Protein AF-A0A368G5V8-F1 (afdb_monomer_lite)

Secondary structure (DSSP, 8-state):
-------S--SSHHHHHHHHHHHHHHHHHHHHHHHHHHHHHS--HHHHHHHHHHHHHHHHHHHHHHHHHHHTHHHHHHHHHHHHHHHHHT----TT-SS--HHHHHHHHHHHHHHHHHT--SSS--TTTTTTSHHHHHHTTS-SS-GGGSPBPTTS-B--------

Radius of gyration: 22.5 Å; chains: 1; bounding box: 62×44×64 Å

Structure (mmCIF, N/CA/C/O backbone):
data_AF-A0A368G5V8-F1
#
_entry.id   AF-A0A368G5V8-F1
#
loop_
_atom_site.group_PDB
_atom_site.id
_atom_site.type_symbol
_atom_site.label_atom_id
_atom_site.label_alt_id
_atom_site.label_comp_id
_atom_site.label_asym_id
_atom_site.label_entity_id
_atom_site.label_seq_id
_atom_site.pdbx_PDB_ins_code
_atom_site.Cartn_x
_atom_site.Cartn_y
_atom_site.Cartn_z
_atom_site.occupancy
_atom_site.B_iso_or_equiv
_atom_site.auth_seq_id
_atom_site.auth_comp_id
_atom_site.auth_asym_id
_atom_site.auth_atom_id
_atom_site.pdbx_PDB_model_num
ATOM 1 N N . MET A 1 1 ? 36.841 -0.185 12.786 1.00 38.50 1 MET A N 1
ATOM 2 C CA . MET A 1 1 ? 36.981 -0.556 11.362 1.00 38.50 1 MET A CA 1
ATOM 3 C C . MET A 1 1 ? 36.274 -1.894 11.158 1.00 38.50 1 MET A C 1
ATOM 5 O O . MET A 1 1 ? 36.893 -2.941 11.254 1.00 38.50 1 MET A O 1
ATOM 9 N N . MET A 1 2 ? 34.944 -1.862 11.030 1.00 40.03 2 MET A N 1
ATOM 10 C CA . MET A 1 2 ? 34.111 -3.052 10.829 1.00 40.03 2 MET A CA 1
ATOM 11 C C . MET A 1 2 ? 33.872 -3.211 9.331 1.00 40.03 2 MET A C 1
ATOM 13 O O . MET A 1 2 ? 33.118 -2.449 8.737 1.00 40.03 2 MET A O 1
ATOM 17 N N . HIS A 1 3 ? 34.535 -4.194 8.735 1.00 48.25 3 HIS A N 1
ATOM 18 C CA . HIS A 1 3 ? 34.217 -4.704 7.410 1.00 48.25 3 HIS A CA 1
ATOM 19 C C . HIS A 1 3 ? 33.786 -6.164 7.601 1.00 48.25 3 HIS A C 1
ATOM 21 O O . HIS A 1 3 ? 34.618 -7.063 7.650 1.00 48.25 3 HIS A O 1
ATOM 27 N N . ILE A 1 4 ? 32.479 -6.391 7.764 1.00 56.50 4 ILE A N 1
ATOM 28 C CA . ILE A 1 4 ? 31.858 -7.685 7.468 1.00 56.50 4 ILE A CA 1
ATOM 29 C C . ILE A 1 4 ? 31.016 -7.449 6.222 1.00 56.50 4 ILE A C 1
ATOM 31 O O . ILE A 1 4 ? 29.994 -6.765 6.227 1.00 56.50 4 ILE A O 1
ATOM 35 N N . THR A 1 5 ? 31.529 -8.001 5.139 1.00 57.81 5 THR A N 1
ATOM 36 C CA . THR A 1 5 ? 30.902 -8.182 3.841 1.00 57.81 5 THR A CA 1
ATOM 37 C C . THR A 1 5 ? 29.516 -8.816 3.983 1.00 57.81 5 THR A C 1
ATOM 39 O O . THR A 1 5 ? 29.385 -10.027 4.139 1.00 57.81 5 THR A O 1
ATOM 42 N N . THR A 1 6 ? 28.453 -8.016 3.867 1.00 52.47 6 THR A N 1
ATOM 43 C CA . THR A 1 6 ? 27.120 -8.542 3.547 1.00 52.47 6 THR A CA 1
ATOM 44 C C . THR A 1 6 ? 26.890 -8.424 2.047 1.00 52.47 6 THR A C 1
ATOM 46 O O . THR A 1 6 ? 26.601 -7.373 1.481 1.00 52.47 6 THR A O 1
ATOM 49 N N . SER A 1 7 ? 27.101 -9.565 1.400 1.00 49.84 7 SER A N 1
ATOM 50 C CA . SER A 1 7 ? 26.680 -9.875 0.042 1.00 49.84 7 SER A CA 1
ATOM 51 C C . SER A 1 7 ? 25.207 -9.506 -0.189 1.00 49.84 7 SER A C 1
ATOM 53 O O . SER A 1 7 ? 24.349 -9.729 0.667 1.00 49.84 7 SER A O 1
ATOM 55 N N . LYS A 1 8 ? 24.911 -8.959 -1.372 1.00 44.25 8 LYS A N 1
ATOM 56 C CA . LYS A 1 8 ? 23.566 -8.647 -1.867 1.00 44.25 8 LYS A CA 1
ATOM 57 C C . LYS A 1 8 ? 22.627 -9.861 -1.790 1.00 44.25 8 LYS A C 1
ATOM 59 O O . LYS A 1 8 ? 22.746 -10.763 -2.612 1.00 44.25 8 LYS A O 1
ATOM 64 N N . ALA A 1 9 ? 21.624 -9.819 -0.907 1.00 45.47 9 ALA A N 1
ATOM 65 C CA . ALA A 1 9 ? 20.362 -10.566 -1.041 1.00 45.47 9 ALA A CA 1
ATOM 66 C C . ALA A 1 9 ? 19.255 -10.057 -0.085 1.00 45.47 9 ALA A C 1
ATOM 68 O O . ALA A 1 9 ? 18.588 -10.845 0.584 1.00 45.47 9 ALA A O 1
ATOM 69 N N . THR A 1 10 ? 18.994 -8.746 -0.021 1.00 45.28 10 THR A N 1
ATOM 70 C CA . THR A 1 10 ? 17.774 -8.224 0.630 1.00 45.28 10 THR A CA 1
ATOM 71 C C . THR A 1 10 ? 16.571 -8.477 -0.284 1.00 45.28 10 THR A C 1
ATOM 73 O O . THR A 1 10 ? 16.136 -7.601 -1.021 1.00 45.28 10 THR A O 1
ATOM 76 N N . LYS A 1 11 ? 16.063 -9.712 -0.304 1.00 56.41 11 LYS A N 1
ATOM 77 C CA . LYS A 1 11 ? 14.769 -10.062 -0.920 1.00 56.41 11 LYS A CA 1
ATOM 78 C C . LYS A 1 11 ? 13.740 -10.676 0.057 1.00 56.41 11 LYS A C 1
ATOM 80 O O . LYS A 1 11 ? 12.560 -10.489 -0.216 1.00 56.41 11 LYS A O 1
ATOM 85 N N . PRO A 1 12 ? 14.085 -11.295 1.217 1.00 56.88 12 PRO A N 1
ATOM 86 C CA . PRO A 1 12 ? 13.058 -11.797 2.146 1.00 56.88 12 PRO A CA 1
ATOM 87 C C . PRO A 1 12 ? 12.720 -10.869 3.334 1.00 56.88 12 PRO A C 1
ATOM 89 O O . PRO A 1 12 ? 11.688 -11.061 3.974 1.00 56.88 12 PRO A O 1
ATOM 92 N N . THR A 1 13 ? 13.544 -9.870 3.672 1.00 60.16 13 THR A N 1
ATOM 93 C CA . THR A 1 13 ? 13.332 -9.032 4.873 1.00 60.16 13 THR A CA 1
ATOM 94 C C . THR A 1 13 ? 12.238 -7.983 4.686 1.00 60.16 13 THR A C 1
ATOM 96 O O . THR A 1 13 ? 11.357 -7.899 5.535 1.00 60.16 13 THR A O 1
ATOM 99 N N . ALA A 1 14 ? 12.223 -7.249 3.569 1.00 60.19 14 ALA A N 1
ATOM 100 C CA . ALA A 1 14 ? 11.206 -6.222 3.302 1.00 60.19 14 ALA A CA 1
ATOM 101 C C . ALA A 1 14 ? 9.784 -6.809 3.230 1.00 60.19 14 ALA A C 1
ATOM 103 O O . ALA A 1 14 ? 8.861 -6.287 3.848 1.00 60.19 14 ALA A O 1
ATOM 104 N N . VAL A 1 15 ? 9.623 -7.960 2.567 1.00 65.44 15 VAL A N 1
ATOM 105 C CA . VAL A 1 15 ? 8.332 -8.664 2.474 1.00 65.44 15 VAL A CA 1
ATOM 106 C C . VAL A 1 15 ? 7.856 -9.141 3.852 1.00 65.44 15 VAL A C 1
ATOM 108 O O . VAL A 1 15 ? 6.680 -9.001 4.177 1.00 65.44 15 VAL A O 1
ATOM 111 N N . ARG A 1 16 ? 8.767 -9.631 4.710 1.00 74.38 16 ARG A N 1
ATOM 112 C CA . ARG A 1 16 ? 8.440 -9.978 6.106 1.00 74.38 16 ARG A CA 1
ATOM 113 C C . ARG A 1 16 ? 8.012 -8.766 6.931 1.00 74.38 16 ARG A C 1
ATOM 115 O O . ARG A 1 16 ? 7.097 -8.897 7.735 1.00 74.38 16 ARG A O 1
ATOM 122 N N . GLN A 1 17 ? 8.672 -7.619 6.762 1.00 78.19 17 GLN A N 1
ATOM 123 C CA . GLN A 1 17 ? 8.314 -6.403 7.500 1.00 78.19 17 GLN A CA 1
ATOM 124 C C . GLN A 1 17 ? 6.928 -5.894 7.095 1.00 78.19 17 GLN A C 1
ATOM 126 O O . GLN A 1 17 ? 6.091 -5.671 7.965 1.00 78.19 17 GLN A O 1
ATOM 131 N N . ILE A 1 18 ? 6.647 -5.807 5.791 1.00 82.19 18 ILE A N 1
ATOM 132 C CA . ILE A 1 18 ? 5.323 -5.413 5.284 1.00 82.19 18 ILE A CA 1
ATOM 133 C C . ILE A 1 18 ? 4.251 -6.391 5.780 1.00 82.19 18 ILE A C 1
ATOM 135 O O . ILE A 1 18 ? 3.203 -5.965 6.256 1.00 82.19 18 ILE A O 1
ATOM 139 N N . GLY A 1 19 ? 4.531 -7.698 5.746 1.00 85.06 19 GLY A N 1
ATOM 140 C CA . GLY A 1 19 ? 3.615 -8.715 6.264 1.00 85.06 19 GLY A CA 1
ATOM 141 C C . GLY A 1 19 ? 3.285 -8.539 7.751 1.00 85.06 19 GLY A C 1
ATOM 142 O O . GLY A 1 19 ? 2.125 -8.657 8.134 1.00 85.06 19 GLY A O 1
ATOM 143 N N . TYR A 1 20 ? 4.274 -8.203 8.586 1.00 88.31 20 TYR A N 1
ATOM 144 C CA . TYR A 1 20 ? 4.049 -7.931 10.008 1.00 88.31 20 TYR A CA 1
ATOM 145 C C . TYR A 1 20 ? 3.180 -6.686 10.225 1.00 88.31 20 TYR A C 1
ATOM 147 O O . TYR A 1 20 ? 2.239 -6.730 11.014 1.00 88.31 20 TYR A O 1
ATOM 155 N N . LEU A 1 21 ? 3.444 -5.602 9.487 1.00 89.50 21 LEU A N 1
ATOM 156 C CA . LEU A 1 21 ? 2.643 -4.376 9.559 1.00 89.50 21 LEU A CA 1
ATOM 157 C C . LEU A 1 21 ? 1.184 -4.624 9.158 1.00 89.50 21 LEU A C 1
ATOM 159 O O . LEU A 1 21 ? 0.278 -4.167 9.851 1.00 89.50 21 LEU A O 1
ATOM 163 N N . LEU A 1 22 ? 0.952 -5.392 8.088 1.00 89.75 22 LEU A N 1
ATOM 164 C CA . LEU A 1 22 ? -0.396 -5.762 7.647 1.00 89.75 22 LEU A CA 1
ATOM 165 C C . LEU A 1 22 ? -1.125 -6.634 8.675 1.00 89.75 22 LEU A C 1
ATOM 167 O O . LEU A 1 22 ? -2.312 -6.429 8.912 1.00 89.75 22 LEU A O 1
ATOM 171 N N . LEU A 1 23 ? -0.426 -7.580 9.309 1.00 94.00 23 LEU A N 1
ATOM 172 C CA . LEU A 1 23 ? -1.011 -8.444 10.336 1.00 94.00 23 LEU A CA 1
ATOM 173 C C . LEU A 1 23 ? -1.412 -7.632 11.571 1.00 94.00 23 LEU A C 1
ATOM 175 O O . LEU A 1 23 ? -2.553 -7.722 12.022 1.00 94.00 23 LEU A O 1
ATOM 179 N N . VAL A 1 24 ? -0.498 -6.813 12.096 1.00 93.56 24 VAL A N 1
ATOM 180 C CA . VAL A 1 24 ? -0.767 -5.968 13.268 1.00 93.56 24 VAL A CA 1
ATOM 181 C C . VAL A 1 24 ? -1.878 -4.962 12.967 1.00 93.56 24 VAL A C 1
ATOM 183 O O . VAL A 1 24 ? -2.818 -4.844 13.751 1.00 93.56 24 VAL A O 1
ATOM 186 N N . GLY A 1 25 ? -1.824 -4.293 11.812 1.00 93.12 25 GLY A N 1
ATOM 187 C CA . GLY A 1 25 ? -2.872 -3.372 11.373 1.00 93.12 25 GLY A CA 1
ATOM 188 C C . GLY A 1 25 ? -4.234 -4.057 11.240 1.00 93.12 25 GLY A C 1
ATOM 189 O O . GLY A 1 25 ? -5.229 -3.551 11.752 1.00 93.12 25 GLY A O 1
ATOM 190 N N . GLY A 1 26 ? -4.282 -5.247 10.634 1.00 94.50 26 GLY A N 1
ATOM 191 C CA . GLY A 1 26 ? -5.511 -6.031 10.499 1.00 94.50 26 GLY A CA 1
ATOM 192 C C . GLY A 1 26 ? -6.128 -6.416 11.845 1.00 94.50 26 GLY A C 1
ATOM 193 O O . GLY A 1 26 ? -7.335 -6.263 12.033 1.00 94.50 26 GLY A O 1
ATOM 194 N N . LEU A 1 27 ? -5.312 -6.850 12.813 1.00 95.50 27 LEU A N 1
ATOM 195 C CA . LEU A 1 27 ? -5.788 -7.154 14.167 1.00 95.50 27 LEU A CA 1
ATOM 196 C C . LEU A 1 27 ? -6.346 -5.917 14.879 1.00 95.50 27 LEU A C 1
ATOM 198 O O . LEU A 1 27 ? -7.389 -6.012 15.525 1.00 95.50 27 LEU A O 1
ATOM 202 N N . LEU A 1 28 ? -5.697 -4.757 14.734 1.00 92.81 28 LEU A N 1
ATOM 203 C CA . LEU A 1 28 ? -6.195 -3.499 15.296 1.00 92.81 28 LEU A CA 1
ATOM 204 C C . LEU A 1 28 ? -7.557 -3.116 14.708 1.00 92.81 28 LEU A C 1
ATOM 206 O O . LEU A 1 28 ? -8.459 -2.755 15.460 1.00 92.81 28 LEU A O 1
ATOM 210 N N . VAL A 1 29 ? -7.739 -3.252 13.392 1.00 93.75 29 VAL A N 1
ATOM 211 C CA . VAL A 1 29 ? -9.023 -2.967 12.731 1.00 93.75 29 VAL A CA 1
ATOM 212 C C . VAL A 1 29 ? -10.125 -3.898 13.240 1.00 93.75 29 VAL A C 1
ATOM 214 O O . VAL A 1 29 ? -11.209 -3.426 13.577 1.00 93.75 29 VAL A O 1
ATOM 217 N N . ILE A 1 30 ? -9.851 -5.202 13.360 1.00 94.50 30 ILE A N 1
ATOM 218 C CA . ILE A 1 30 ? -10.814 -6.177 13.900 1.00 94.50 30 ILE A CA 1
ATOM 219 C C . ILE A 1 30 ? -11.186 -5.827 15.345 1.00 94.50 30 ILE A C 1
ATOM 221 O O . ILE A 1 30 ? -12.361 -5.866 15.710 1.00 94.50 30 ILE A O 1
ATOM 225 N N . PHE A 1 31 ? -10.203 -5.450 16.162 1.00 91.50 31 PHE A N 1
ATOM 226 C CA . PHE A 1 31 ? -10.429 -5.070 17.551 1.00 91.50 31 PHE A CA 1
ATOM 227 C C . PHE A 1 31 ? -11.292 -3.808 17.667 1.00 91.50 31 PHE A C 1
ATOM 229 O O . PHE A 1 31 ? -12.290 -3.807 18.385 1.00 91.50 31 PHE A O 1
ATOM 236 N N . VAL A 1 32 ? -10.971 -2.754 16.911 1.00 91.25 32 VAL A N 1
ATOM 237 C CA . VAL A 1 32 ? -11.759 -1.511 16.879 1.00 91.25 32 VAL A CA 1
ATOM 238 C C . VAL A 1 32 ? -13.179 -1.771 16.366 1.00 91.25 32 VAL A C 1
ATOM 240 O O . VAL A 1 32 ? -14.137 -1.237 16.927 1.00 91.25 32 VAL A O 1
ATOM 243 N N . ALA A 1 33 ? -13.343 -2.632 15.358 1.00 91.56 33 ALA A N 1
ATOM 244 C CA . ALA A 1 33 ? -14.653 -3.023 14.842 1.00 91.56 33 ALA A CA 1
ATOM 245 C C . ALA A 1 33 ? -15.484 -3.788 15.885 1.00 91.56 33 ALA A C 1
ATOM 247 O O . ALA A 1 33 ? -16.674 -3.512 16.045 1.00 91.56 33 ALA A O 1
ATOM 248 N N . PHE A 1 34 ? -14.865 -4.703 16.638 1.00 89.31 34 PHE A N 1
ATOM 249 C CA . PHE A 1 34 ? -15.527 -5.409 17.734 1.00 89.31 34 PHE A CA 1
ATOM 250 C C . PHE A 1 34 ? -15.969 -4.445 18.839 1.00 89.31 34 PHE A C 1
ATOM 252 O O . PHE A 1 34 ? -17.113 -4.510 19.282 1.00 89.31 34 PHE A O 1
ATOM 259 N N . LEU A 1 35 ? -15.108 -3.501 19.238 1.00 87.12 35 LEU A N 1
ATOM 260 C CA . LEU A 1 35 ? -15.460 -2.469 20.217 1.00 87.12 35 LEU A CA 1
ATOM 261 C C . LEU A 1 35 ? -16.618 -1.587 19.739 1.00 87.12 35 LEU A C 1
ATOM 263 O O . LEU A 1 35 ? -17.503 -1.279 20.533 1.00 87.12 35 LEU A O 1
ATOM 267 N N . GLY A 1 36 ? -16.650 -1.226 18.454 1.00 88.56 36 GLY A N 1
ATOM 268 C CA . GLY A 1 36 ? -17.766 -0.488 17.860 1.00 88.56 36 GLY A CA 1
ATOM 269 C C . GLY A 1 36 ? -19.069 -1.294 17.870 1.00 88.56 36 GLY A C 1
ATOM 270 O O . GLY A 1 36 ? -20.102 -0.801 18.320 1.00 88.56 36 GLY A O 1
ATOM 271 N N . CYS A 1 37 ? -19.020 -2.563 17.451 1.00 86.69 37 CYS A N 1
ATOM 272 C CA . CYS A 1 37 ? -20.192 -3.439 17.429 1.00 86.69 37 CYS A CA 1
ATOM 273 C C . CYS A 1 37 ? -20.728 -3.718 18.844 1.00 86.69 37 CYS A C 1
ATOM 275 O O . CYS A 1 37 ? -21.932 -3.628 19.086 1.00 86.69 37 CYS A O 1
ATOM 277 N N . CYS A 1 38 ? -19.847 -4.017 19.802 1.00 84.25 38 CYS A N 1
ATOM 278 C CA . CYS A 1 38 ? -20.222 -4.231 21.197 1.00 84.25 38 CYS A CA 1
ATOM 279 C C . CYS A 1 38 ? -20.662 -2.939 21.890 1.00 84.25 38 CYS A C 1
ATOM 281 O O . CYS A 1 38 ? -21.572 -2.994 22.706 1.00 84.25 38 CYS A O 1
ATOM 283 N N . GLY A 1 39 ? -20.059 -1.792 21.569 1.00 83.44 39 GLY A N 1
ATOM 284 C CA . GLY A 1 39 ? -20.442 -0.482 22.104 1.00 83.44 39 GLY A CA 1
ATOM 285 C C . GLY A 1 39 ? -21.805 0.001 21.614 1.00 83.44 39 GLY A C 1
ATOM 286 O O . GLY A 1 39 ? -22.486 0.716 22.339 1.00 83.44 39 GLY A O 1
ATOM 287 N N . ALA A 1 40 ? -22.227 -0.420 20.419 1.00 83.19 40 ALA A N 1
ATOM 288 C CA . ALA A 1 40 ? -23.578 -0.174 19.923 1.00 83.19 40 ALA A CA 1
ATOM 289 C C . ALA A 1 40 ? -24.605 -1.147 20.528 1.00 83.19 40 ALA A C 1
ATOM 291 O O . ALA A 1 40 ? -25.709 -0.743 20.880 1.00 83.19 40 ALA A O 1
ATOM 292 N N . ALA A 1 41 ? -24.247 -2.430 20.667 1.00 82.75 41 ALA A N 1
ATOM 293 C CA . ALA A 1 41 ? -25.148 -3.459 21.195 1.00 82.75 41 ALA A CA 1
ATOM 294 C C . ALA A 1 41 ? -25.314 -3.405 22.724 1.00 82.75 41 ALA A C 1
ATOM 296 O O . ALA A 1 41 ? -26.338 -3.818 23.267 1.00 82.75 41 ALA A O 1
ATOM 297 N N . LYS A 1 42 ? -24.290 -2.933 23.436 1.00 71.31 42 LYS A N 1
ATOM 298 C CA . LYS A 1 42 ? -24.263 -2.800 24.888 1.00 71.31 42 LYS A CA 1
ATOM 299 C C . LYS A 1 42 ? -24.291 -1.306 25.194 1.00 71.31 42 LYS A C 1
ATOM 301 O O . LYS A 1 42 ? -23.347 -0.612 24.846 1.00 71.31 42 LYS A O 1
ATOM 306 N N . GLU A 1 43 ? -25.299 -0.816 25.915 1.00 79.88 43 GLU A N 1
ATOM 307 C CA . GLU A 1 43 ? -25.433 0.589 26.378 1.00 79.88 43 GLU A CA 1
ATOM 308 C C . GLU A 1 43 ? -24.329 1.046 27.370 1.00 79.88 43 GLU A C 1
ATOM 310 O O . GLU A 1 43 ? -24.482 1.965 28.179 1.00 79.88 43 GLU A O 1
ATOM 315 N N . TRP A 1 44 ? -23.177 0.382 27.347 1.00 78.38 44 TRP A N 1
ATOM 316 C CA . TRP A 1 44 ? -22.035 0.634 28.200 1.00 78.38 44 TRP A CA 1
ATOM 317 C C . TRP A 1 44 ? -21.273 1.854 27.690 1.00 78.38 44 TRP A C 1
ATOM 319 O O . TRP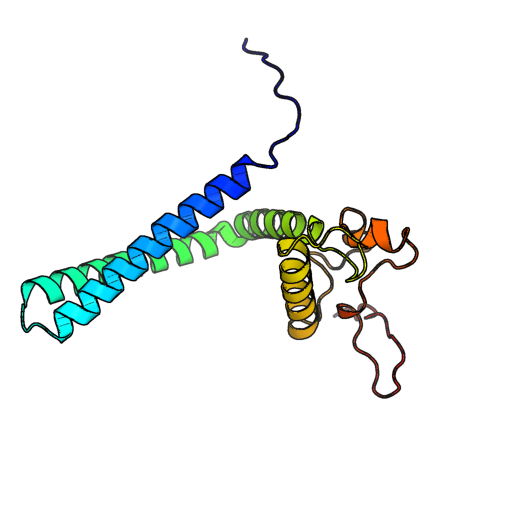 A 1 44 ? -20.325 1.762 26.912 1.00 78.38 44 TRP A O 1
ATOM 329 N N . ARG A 1 45 ? -21.666 3.012 28.223 1.00 82.62 45 ARG A N 1
ATOM 330 C CA . ARG A 1 45 ? -21.038 4.326 28.015 1.00 82.62 45 ARG A CA 1
ATOM 331 C C . ARG A 1 45 ? -19.496 4.329 27.985 1.00 82.62 45 ARG A C 1
ATOM 333 O O . ARG A 1 45 ? -18.957 4.939 27.064 1.00 82.62 45 ARG A O 1
ATOM 340 N N . PRO A 1 46 ? -18.754 3.667 28.902 1.00 81.25 46 PRO A N 1
ATOM 341 C CA . PRO A 1 46 ? -17.288 3.694 28.850 1.00 81.25 46 PRO A CA 1
ATOM 342 C C . PRO A 1 46 ? -16.706 3.019 27.598 1.00 81.25 46 PRO A C 1
ATOM 344 O O . PRO A 1 46 ? -15.692 3.479 27.082 1.00 81.25 46 PRO A O 1
ATOM 347 N N . LEU A 1 47 ? -17.357 1.978 27.067 1.00 82.75 47 LEU A N 1
ATOM 348 C CA . LEU A 1 47 ? -16.899 1.278 25.864 1.00 82.75 47 LEU A CA 1
ATOM 349 C C . LEU A 1 47 ? -17.007 2.179 24.624 1.00 82.75 47 LEU A C 1
ATOM 351 O O . LEU A 1 47 ? -16.100 2.213 23.793 1.00 82.75 47 LEU A O 1
ATOM 355 N N . LEU A 1 48 ? -18.086 2.963 24.548 1.00 85.44 48 LEU A N 1
ATOM 356 C CA . LEU A 1 48 ? -18.308 3.934 23.480 1.00 85.44 48 LEU A CA 1
ATOM 357 C C . LEU A 1 48 ? -17.311 5.104 23.550 1.00 85.44 48 LEU A C 1
ATOM 359 O O . LEU A 1 48 ? -16.804 5.538 22.517 1.00 85.44 48 LEU A O 1
ATOM 363 N N . CYS A 1 49 ? -16.960 5.566 24.757 1.00 86.44 49 CYS A N 1
ATOM 364 C CA . CYS A 1 49 ? -15.907 6.570 24.948 1.00 86.44 49 CYS A CA 1
ATOM 365 C C . CYS A 1 49 ? -14.529 6.062 24.496 1.00 86.44 49 CYS A C 1
ATOM 367 O O . CYS A 1 49 ? -13.798 6.804 23.838 1.00 86.44 49 CYS A O 1
ATOM 369 N N . CYS A 1 50 ? -14.177 4.807 24.803 1.00 87.56 50 CYS A N 1
ATOM 370 C CA . CYS A 1 50 ? -12.937 4.187 24.321 1.00 87.56 50 CYS A CA 1
ATOM 371 C C . CYS A 1 50 ? -12.909 4.093 22.789 1.00 87.56 50 CYS A C 1
ATOM 373 O O . CYS A 1 50 ? -11.921 4.463 22.165 1.00 87.56 50 CYS A O 1
ATOM 375 N N . TYR A 1 51 ? -14.009 3.662 22.166 1.00 90.62 51 TYR A N 1
ATOM 376 C CA . TYR A 1 51 ? -14.119 3.629 20.707 1.00 90.62 51 TYR A CA 1
ATOM 377 C C . TYR A 1 51 ? -13.931 5.023 20.083 1.00 90.62 51 TYR A C 1
ATOM 379 O O . TYR A 1 51 ? -13.115 5.190 19.177 1.00 90.62 51 TYR A O 1
ATOM 387 N N . ALA A 1 52 ? -14.617 6.040 20.613 1.00 90.44 52 ALA A N 1
ATOM 388 C CA . ALA A 1 52 ? -14.506 7.412 20.123 1.00 90.44 52 ALA A CA 1
ATOM 389 C C . ALA A 1 52 ? -13.086 7.982 20.284 1.00 90.44 52 ALA A C 1
ATOM 391 O O . ALA A 1 52 ? -12.569 8.623 19.372 1.00 90.44 52 ALA A O 1
ATOM 392 N N . THR A 1 53 ? -12.424 7.721 21.414 1.00 92.06 53 THR A N 1
ATOM 393 C CA . THR A 1 53 ? -11.034 8.157 21.633 1.00 92.06 53 THR A CA 1
ATOM 394 C C . THR A 1 53 ? -10.055 7.442 20.708 1.00 92.06 53 THR A C 1
ATOM 396 O O . THR A 1 53 ? -9.198 8.105 20.127 1.00 92.06 53 THR A O 1
ATOM 399 N N . CYS A 1 54 ? -10.206 6.133 20.482 1.00 91.25 54 CYS A N 1
ATOM 400 C CA . CYS A 1 54 ? -9.413 5.415 19.484 1.00 91.25 54 CYS A CA 1
ATOM 401 C C . CYS A 1 54 ? -9.578 6.022 18.082 1.00 91.25 54 CYS A C 1
ATOM 403 O O . CYS A 1 54 ? -8.577 6.262 17.411 1.00 91.25 54 CYS A O 1
ATOM 405 N N . LEU A 1 55 ? -10.810 6.326 17.658 1.00 92.31 55 LEU A N 1
ATOM 406 C CA . LEU A 1 55 ? -11.058 6.973 16.366 1.00 92.31 55 LEU A CA 1
ATOM 407 C C . LEU A 1 55 ? -10.427 8.365 16.273 1.00 92.31 55 LEU A C 1
ATOM 409 O O . LEU A 1 55 ? -9.821 8.687 15.256 1.00 92.31 55 LEU A O 1
ATOM 413 N N . MET A 1 56 ? -10.521 9.174 17.330 1.00 95.06 56 MET A N 1
ATOM 414 C CA . MET A 1 56 ? -9.887 10.496 17.369 1.00 95.06 56 MET A CA 1
ATOM 415 C C . MET A 1 56 ? -8.366 10.406 17.216 1.00 95.06 56 MET A C 1
ATOM 417 O O . MET A 1 56 ? -7.776 11.203 16.489 1.00 95.06 56 MET A O 1
ATOM 421 N N . VAL A 1 57 ? -7.729 9.423 17.860 1.00 94.62 57 VAL A N 1
ATOM 422 C CA . VAL A 1 57 ? -6.285 9.183 17.717 1.00 94.62 57 VAL A CA 1
ATOM 423 C C . VAL A 1 57 ? -5.943 8.747 16.293 1.00 94.62 57 VAL A C 1
ATOM 425 O O . VAL A 1 57 ? -5.003 9.290 15.718 1.00 94.62 57 VAL A O 1
ATOM 428 N N . ILE A 1 58 ? -6.717 7.830 15.700 1.00 93.69 58 ILE A N 1
ATOM 429 C CA . ILE A 1 58 ? -6.513 7.391 14.311 1.00 93.69 58 ILE A CA 1
ATOM 430 C C . ILE A 1 58 ? -6.611 8.590 13.359 1.00 93.69 58 ILE A C 1
ATOM 432 O O . ILE A 1 58 ? -5.682 8.826 12.590 1.00 93.69 58 ILE A O 1
ATOM 436 N N . LEU A 1 59 ? -7.656 9.412 13.478 1.00 95.44 59 LEU A N 1
ATOM 437 C CA . LEU A 1 59 ? -7.828 10.606 12.645 1.00 95.44 59 LEU A CA 1
ATOM 438 C C . LEU A 1 59 ? -6.677 11.605 12.813 1.00 95.44 59 LEU A C 1
ATOM 440 O O . LEU A 1 59 ? -6.170 12.135 11.826 1.00 95.44 59 LEU A O 1
ATOM 444 N N . ALA A 1 60 ? -6.214 11.838 14.042 1.00 97.19 60 ALA A N 1
ATOM 445 C CA . ALA A 1 60 ? -5.062 12.702 14.281 1.00 97.19 60 ALA A CA 1
ATOM 446 C C . ALA A 1 60 ? -3.791 12.156 13.604 1.00 97.19 60 ALA A C 1
ATOM 448 O O . ALA A 1 60 ? -3.044 12.919 12.987 1.00 97.19 60 ALA A O 1
ATOM 449 N N . THR A 1 61 ? -3.562 10.838 13.669 1.00 95.44 61 THR A N 1
ATOM 450 C CA . THR A 1 61 ? -2.427 10.202 12.985 1.00 95.44 61 THR A CA 1
ATOM 451 C C . THR A 1 61 ? -2.552 10.236 11.464 1.00 95.44 61 THR A C 1
ATOM 453 O O . THR A 1 61 ? -1.549 10.470 10.796 1.00 95.44 61 THR A O 1
ATOM 456 N N . GLU A 1 62 ? -3.754 10.080 10.903 1.00 94.69 62 GLU A N 1
ATOM 457 C CA . GLU A 1 62 ? -3.994 10.181 9.459 1.00 94.69 62 GLU A CA 1
ATOM 458 C C . GLU A 1 62 ? -3.734 11.598 8.944 1.00 94.69 62 GLU A C 1
ATOM 460 O O . GLU A 1 62 ? -3.057 11.763 7.931 1.00 94.69 62 GLU A O 1
ATOM 465 N N . ILE A 1 63 ? -4.190 12.628 9.666 1.00 97.31 63 ILE A N 1
ATOM 466 C CA . ILE A 1 63 ? -3.918 14.029 9.318 1.00 97.31 63 ILE A CA 1
ATOM 467 C C . ILE A 1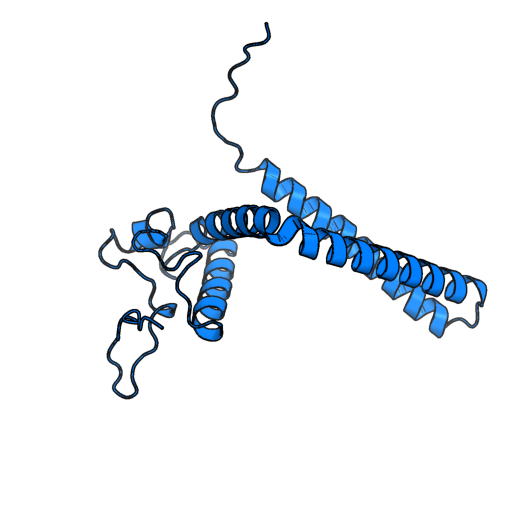 63 ? -2.411 14.305 9.368 1.00 97.31 63 ILE A C 1
ATOM 469 O O . ILE A 1 63 ? -1.857 14.882 8.432 1.00 97.31 63 ILE A O 1
ATOM 473 N N . ALA A 1 64 ? -1.726 13.858 10.425 1.00 96.88 64 ALA A N 1
ATOM 474 C CA . ALA A 1 64 ? -0.279 14.015 10.544 1.00 96.88 64 ALA A CA 1
ATOM 475 C C . ALA A 1 64 ? 0.475 13.295 9.410 1.00 96.88 64 ALA A C 1
ATOM 477 O O . ALA A 1 64 ? 1.382 13.872 8.809 1.00 96.88 64 ALA A O 1
ATOM 478 N N . ALA A 1 65 ? 0.074 12.065 9.074 1.00 94.06 65 ALA A N 1
ATOM 479 C CA . ALA A 1 65 ? 0.653 11.293 7.979 1.00 94.06 65 ALA A CA 1
ATOM 480 C C . ALA A 1 65 ? 0.399 11.947 6.613 1.00 94.06 65 ALA A C 1
ATOM 482 O O . ALA A 1 65 ? 1.311 12.008 5.792 1.00 94.06 65 ALA A O 1
ATOM 483 N N . ALA A 1 66 ? -0.802 12.482 6.379 1.00 93.88 66 ALA A N 1
ATOM 484 C CA . ALA A 1 66 ? -1.148 13.182 5.146 1.00 93.88 66 ALA A CA 1
ATOM 485 C C . ALA A 1 66 ? -0.308 14.453 4.960 1.00 93.88 66 ALA A C 1
ATOM 487 O O . ALA A 1 66 ? 0.235 14.676 3.879 1.00 93.88 66 ALA A O 1
ATOM 488 N N . ILE A 1 67 ? -0.138 15.254 6.019 1.00 95.88 67 ILE A N 1
ATOM 489 C CA . ILE A 1 67 ? 0.730 16.440 5.992 1.00 95.88 67 ILE A CA 1
ATOM 490 C C . ILE A 1 67 ? 2.1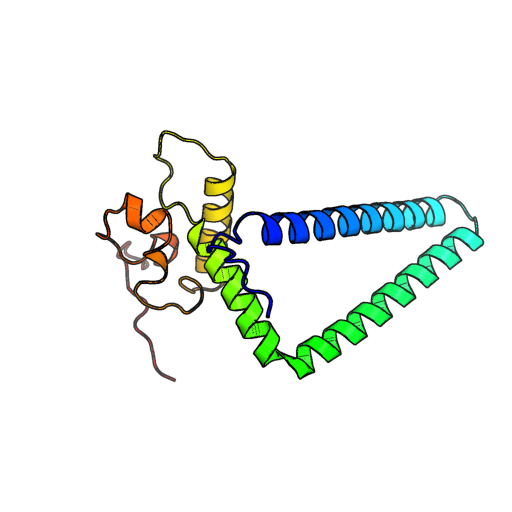79 16.025 5.722 1.00 95.88 67 ILE A C 1
ATOM 492 O O . ILE A 1 67 ? 2.838 16.604 4.857 1.00 95.88 67 ILE A O 1
ATOM 496 N N . TYR A 1 68 ? 2.669 14.994 6.414 1.00 94.44 68 TYR A N 1
ATOM 497 C CA . TYR A 1 68 ? 4.024 14.486 6.216 1.00 94.44 68 TYR A CA 1
ATOM 498 C C . TYR A 1 68 ? 4.260 14.020 4.771 1.00 94.44 68 TYR A C 1
ATOM 500 O O . TYR A 1 68 ? 5.254 14.412 4.154 1.00 94.44 68 TYR A O 1
ATOM 508 N N . ALA A 1 69 ? 3.325 13.246 4.211 1.00 92.44 69 ALA A N 1
ATOM 509 C CA . ALA A 1 69 ? 3.371 12.766 2.832 1.00 92.44 69 ALA A CA 1
ATOM 510 C C . ALA A 1 69 ? 3.295 13.912 1.812 1.00 92.44 69 ALA A C 1
ATOM 512 O O . ALA A 1 69 ? 4.000 13.881 0.807 1.00 92.44 69 ALA A O 1
ATOM 513 N N . ALA A 1 70 ? 2.493 14.948 2.081 1.00 92.00 70 ALA A N 1
ATOM 514 C CA . ALA A 1 70 ? 2.411 16.129 1.227 1.00 92.00 70 ALA A CA 1
ATOM 515 C C . ALA A 1 70 ? 3.738 16.908 1.201 1.00 92.00 70 ALA A C 1
ATOM 517 O O . ALA A 1 70 ? 4.199 17.304 0.130 1.00 92.00 70 ALA A O 1
ATOM 518 N N . MET A 1 71 ? 4.382 17.083 2.360 1.00 94.31 71 MET A N 1
ATOM 519 C CA . MET A 1 71 ? 5.669 17.780 2.464 1.00 94.31 71 MET A CA 1
ATOM 520 C C . MET A 1 71 ? 6.834 16.988 1.853 1.00 94.31 71 MET A C 1
ATOM 522 O O . MET A 1 71 ? 7.740 17.586 1.279 1.00 94.31 71 MET A O 1
ATOM 526 N N . HIS A 1 72 ? 6.818 15.655 1.955 1.00 92.06 72 HIS A N 1
ATOM 527 C CA . HIS A 1 72 ? 7.895 14.767 1.488 1.00 92.06 72 HIS A CA 1
ATOM 528 C C . HIS A 1 72 ? 7.497 13.935 0.261 1.00 92.06 72 HIS A C 1
ATOM 530 O O . HIS A 1 72 ? 7.984 12.818 0.068 1.00 92.06 72 HIS A O 1
ATOM 536 N N . SER A 1 73 ? 6.638 14.485 -0.595 1.00 89.38 73 SER A N 1
ATOM 537 C CA . SER A 1 73 ? 6.099 13.797 -1.775 1.00 89.38 73 SER A CA 1
ATOM 538 C C . SER A 1 73 ? 7.183 13.248 -2.709 1.00 89.38 73 SER A C 1
ATOM 540 O O . SER A 1 73 ? 7.054 12.132 -3.200 1.00 89.38 73 SER A O 1
ATOM 542 N N . HIS A 1 74 ? 8.293 13.970 -2.896 1.00 87.19 74 HIS A N 1
ATOM 543 C CA . HIS A 1 74 ? 9.395 13.527 -3.758 1.00 87.19 74 HIS A CA 1
ATOM 544 C C . HIS A 1 74 ? 10.131 12.288 -3.218 1.00 87.19 74 HIS A C 1
ATOM 546 O O . HIS A 1 74 ? 10.526 11.409 -3.984 1.00 87.19 74 HIS A O 1
ATOM 552 N N . MET A 1 75 ? 10.317 12.199 -1.898 1.00 85.56 75 MET A N 1
ATOM 553 C CA . MET A 1 75 ? 10.912 11.013 -1.269 1.00 85.56 75 MET A CA 1
ATOM 554 C C . MET A 1 75 ? 9.946 9.832 -1.372 1.00 85.56 75 MET A C 1
ATOM 556 O O . MET A 1 75 ? 10.328 8.756 -1.826 1.00 85.56 75 MET A O 1
ATOM 560 N N . PHE A 1 76 ? 8.671 10.079 -1.055 1.00 87.94 76 PHE A N 1
ATOM 561 C CA . PHE A 1 76 ? 7.617 9.075 -1.138 1.00 87.94 76 PHE A CA 1
ATOM 562 C C . PHE A 1 76 ? 7.441 8.518 -2.556 1.00 87.94 76 PHE A C 1
ATOM 564 O O . PHE A 1 76 ? 7.286 7.312 -2.717 1.00 87.94 76 PHE A O 1
ATOM 571 N N . GLU A 1 77 ? 7.502 9.358 -3.595 1.00 88.06 77 GLU A N 1
ATOM 572 C CA . GLU A 1 77 ? 7.383 8.898 -4.980 1.00 88.06 77 GLU A CA 1
ATOM 573 C C . GLU A 1 77 ? 8.515 7.933 -5.354 1.00 88.06 77 GLU A C 1
ATOM 575 O O . GLU A 1 77 ? 8.256 6.901 -5.971 1.00 88.06 77 GLU A O 1
ATOM 580 N N . ASN A 1 78 ? 9.758 8.221 -4.960 1.00 88.19 78 ASN A N 1
ATOM 581 C CA . ASN A 1 78 ? 10.892 7.350 -5.269 1.00 88.19 78 ASN A CA 1
ATOM 582 C C . ASN A 1 78 ? 10.781 5.993 -4.569 1.00 88.19 78 ASN A C 1
ATOM 584 O O . ASN A 1 78 ? 10.921 4.958 -5.230 1.00 88.19 78 ASN A O 1
ATOM 588 N N . ASP A 1 79 ? 10.456 5.997 -3.276 1.00 87.50 79 ASP A N 1
ATOM 589 C CA . ASP A 1 79 ? 10.263 4.776 -2.489 1.00 87.50 79 ASP A CA 1
ATOM 590 C C . ASP A 1 79 ? 9.089 3.952 -3.039 1.00 87.50 79 ASP A C 1
ATOM 592 O O . ASP A 1 79 ? 9.188 2.739 -3.244 1.00 87.50 79 ASP A O 1
ATOM 596 N N . PHE A 1 80 ? 7.977 4.617 -3.363 1.00 88.44 80 PHE A N 1
ATOM 597 C CA . PHE A 1 80 ? 6.800 3.976 -3.939 1.00 88.44 80 PHE A CA 1
ATOM 598 C C . PHE A 1 80 ? 7.094 3.378 -5.319 1.00 88.44 80 PHE A C 1
ATOM 600 O O . PHE A 1 80 ? 6.728 2.231 -5.589 1.00 88.44 80 PHE A O 1
ATOM 607 N N . ARG A 1 81 ? 7.816 4.104 -6.182 1.00 89.94 81 ARG A N 1
ATOM 608 C CA . ARG A 1 81 ? 8.281 3.590 -7.478 1.00 89.94 81 ARG A CA 1
ATOM 609 C C . ARG A 1 81 ? 9.177 2.370 -7.303 1.00 89.94 81 ARG A C 1
ATOM 611 O O . ARG A 1 81 ? 9.044 1.417 -8.066 1.00 89.94 81 ARG A O 1
ATOM 618 N N . GLU A 1 82 ? 10.080 2.357 -6.325 1.00 88.31 82 GLU A N 1
ATOM 619 C CA . GLU A 1 82 ? 10.935 1.197 -6.058 1.00 88.31 82 GLU A CA 1
ATOM 620 C C . GLU A 1 82 ? 10.117 -0.033 -5.638 1.00 88.31 82 GLU A C 1
ATOM 622 O O . GLU A 1 82 ? 10.320 -1.122 -6.186 1.00 88.31 82 GLU A O 1
ATOM 627 N N . ILE A 1 83 ? 9.133 0.146 -4.752 1.00 86.38 83 ILE A N 1
ATOM 628 C CA . ILE A 1 83 ? 8.202 -0.915 -4.341 1.00 86.38 83 ILE A CA 1
ATOM 629 C C . ILE A 1 83 ? 7.411 -1.439 -5.546 1.00 86.38 83 ILE A C 1
ATOM 631 O O . ILE A 1 83 ? 7.303 -2.654 -5.740 1.00 86.38 83 ILE A O 1
ATOM 635 N N . LEU A 1 84 ? 6.896 -0.545 -6.395 1.00 89.38 84 LEU A N 1
ATOM 636 C CA . LEU A 1 84 ? 6.180 -0.931 -7.609 1.00 89.38 84 LEU A CA 1
ATOM 637 C C . LEU A 1 84 ? 7.082 -1.680 -8.593 1.00 89.38 84 LEU A C 1
ATOM 639 O O . LEU A 1 84 ? 6.648 -2.686 -9.147 1.00 89.38 84 LEU A O 1
ATOM 643 N N . ARG A 1 85 ? 8.340 -1.262 -8.785 1.00 88.12 85 ARG A N 1
ATOM 644 C CA . ARG A 1 85 ? 9.303 -1.981 -9.642 1.00 88.12 85 ARG A CA 1
ATOM 645 C C . ARG A 1 85 ? 9.625 -3.361 -9.071 1.00 88.12 85 ARG A C 1
ATOM 647 O O . ARG A 1 85 ? 9.698 -4.335 -9.818 1.00 88.12 85 ARG A O 1
ATOM 654 N N . ALA A 1 86 ? 9.776 -3.474 -7.751 1.00 84.69 86 ALA A N 1
ATOM 655 C CA . ALA A 1 86 ? 9.961 -4.759 -7.087 1.00 84.69 86 ALA A CA 1
ATOM 656 C C . ALA A 1 86 ? 8.752 -5.686 -7.294 1.00 84.69 86 ALA A C 1
ATOM 658 O O . ALA A 1 86 ? 8.941 -6.858 -7.612 1.00 84.69 86 ALA A O 1
ATOM 659 N N . SER A 1 87 ? 7.531 -5.153 -7.192 1.00 85.81 87 SER A N 1
ATOM 660 C CA . SER A 1 87 ? 6.289 -5.876 -7.496 1.00 85.81 87 SER A CA 1
ATOM 661 C C . SER A 1 87 ? 6.188 -6.264 -8.979 1.00 85.81 87 SER A C 1
ATOM 663 O O . SER A 1 87 ? 5.845 -7.400 -9.303 1.00 85.81 87 SER A O 1
ATOM 665 N N . LEU A 1 88 ? 6.572 -5.370 -9.897 1.00 87.06 88 LEU A N 1
ATOM 666 C CA . LEU A 1 88 ? 6.559 -5.613 -11.342 1.00 87.06 88 LEU A CA 1
ATOM 667 C C . LEU A 1 88 ? 7.489 -6.768 -11.744 1.00 87.06 88 LEU A C 1
ATOM 669 O O . LEU A 1 88 ? 7.166 -7.531 -12.650 1.00 87.06 88 LEU A O 1
ATOM 673 N N . ARG A 1 89 ? 8.610 -6.977 -11.042 1.00 83.50 89 ARG A N 1
ATOM 674 C CA . ARG A 1 89 ? 9.488 -8.144 -11.267 1.00 83.50 89 ARG A CA 1
ATOM 675 C C . ARG A 1 89 ? 8.783 -9.482 -11.013 1.00 83.50 89 ARG A C 1
ATOM 677 O O . ARG A 1 89 ? 9.143 -10.482 -11.632 1.00 83.50 89 ARG A O 1
ATOM 684 N N . LEU A 1 90 ? 7.772 -9.514 -10.140 1.00 82.44 90 LEU A N 1
ATOM 685 C CA . LEU A 1 90 ? 6.949 -10.705 -9.891 1.00 82.44 90 LEU A CA 1
ATOM 686 C C . LEU A 1 90 ? 5.855 -10.909 -10.952 1.00 82.44 90 LEU A C 1
ATOM 688 O O . LEU A 1 90 ? 5.175 -11.937 -10.928 1.00 82.44 90 LEU A O 1
ATOM 692 N N . TYR A 1 91 ? 5.689 -9.978 -11.897 1.00 83.94 91 TYR A N 1
ATOM 693 C CA . TYR A 1 91 ? 4.745 -10.123 -12.998 1.00 83.94 91 TYR A CA 1
ATOM 694 C C . TYR A 1 91 ? 5.134 -11.317 -13.879 1.00 83.94 91 TYR A C 1
ATOM 696 O O . TYR A 1 91 ? 6.139 -11.305 -14.598 1.00 83.94 91 TYR A O 1
ATOM 704 N N . ASN A 1 92 ? 4.328 -12.377 -13.809 1.00 76.38 92 ASN A N 1
ATOM 705 C CA . ASN A 1 92 ? 4.537 -13.594 -14.574 1.00 76.38 92 ASN A CA 1
ATOM 706 C C . ASN A 1 92 ? 3.693 -13.547 -15.848 1.00 76.38 92 ASN A C 1
ATOM 708 O O . ASN A 1 92 ? 2.483 -13.347 -15.804 1.00 76.38 92 ASN A O 1
ATOM 712 N N . GLY A 1 93 ? 4.335 -13.701 -16.998 1.00 59.78 93 GLY A N 1
ATOM 713 C CA . GLY A 1 93 ? 3.750 -13.269 -18.257 1.00 59.78 93 GLY A CA 1
ATOM 714 C C . GLY A 1 93 ? 2.786 -14.203 -18.964 1.00 59.78 93 GLY A C 1
ATOM 715 O O . GLY A 1 93 ? 2.295 -13.853 -20.034 1.00 59.78 93 GLY A O 1
ATOM 716 N N . THR A 1 94 ? 2.524 -15.387 -18.417 1.00 55.19 94 THR A N 1
ATOM 717 C CA . THR A 1 94 ? 1.643 -16.362 -19.059 1.00 55.19 94 THR A CA 1
ATOM 718 C C . THR A 1 94 ? 1.081 -17.358 -18.053 1.00 55.19 94 THR A C 1
ATOM 720 O O . THR A 1 94 ? 1.708 -17.677 -17.048 1.00 55.19 94 THR A O 1
ATOM 723 N N . GLU A 1 95 ? -0.086 -17.898 -18.387 1.00 53.69 95 GLU A N 1
ATOM 724 C CA . GLU A 1 95 ? -0.820 -18.941 -17.656 1.00 53.69 95 GLU A CA 1
ATOM 725 C C . GLU A 1 95 ? -0.171 -20.346 -17.741 1.00 53.69 95 GLU A C 1
ATOM 727 O O . GLU A 1 95 ? -0.525 -21.254 -16.997 1.00 53.69 95 GLU A O 1
ATOM 732 N N . ASN A 1 96 ? 0.817 -20.532 -18.626 1.00 47.97 96 ASN A N 1
ATOM 733 C CA . ASN A 1 96 ? 1.256 -21.846 -19.118 1.00 47.97 96 ASN A CA 1
ATOM 734 C C . ASN A 1 96 ? 2.551 -22.423 -18.518 1.00 47.97 96 ASN A C 1
ATOM 736 O O . ASN A 1 96 ? 3.058 -23.432 -19.013 1.00 47.97 96 ASN A O 1
ATOM 740 N N . THR A 1 97 ? 3.113 -21.858 -17.449 1.00 48.53 97 THR A N 1
ATOM 741 C CA . THR A 1 97 ? 4.240 -22.511 -16.767 1.00 48.53 97 THR A CA 1
ATOM 742 C C . THR A 1 97 ? 3.738 -23.526 -15.742 1.00 48.53 97 THR A C 1
ATOM 744 O O . THR A 1 97 ? 3.070 -23.196 -14.770 1.00 48.53 97 THR A O 1
ATOM 747 N N . ARG A 1 98 ? 4.140 -24.784 -15.948 1.00 47.44 98 ARG A N 1
ATOM 748 C CA . ARG A 1 98 ? 3.923 -26.011 -15.150 1.00 47.44 98 ARG A CA 1
ATOM 749 C C . ARG A 1 98 ? 4.248 -25.911 -13.634 1.00 47.44 98 ARG A C 1
ATOM 751 O O . ARG A 1 98 ? 4.146 -26.902 -12.922 1.00 47.44 98 ARG A O 1
ATOM 758 N N . LYS A 1 99 ? 4.602 -24.730 -13.117 1.00 47.69 99 LYS A N 1
ATOM 759 C CA . LYS A 1 99 ? 4.651 -24.378 -11.690 1.00 47.69 99 LYS A CA 1
ATOM 760 C C . LYS A 1 99 ? 3.575 -23.325 -11.412 1.00 47.69 99 LYS A C 1
ATOM 762 O O . LYS A 1 99 ? 3.821 -22.130 -11.554 1.00 47.69 99 LYS A O 1
ATOM 767 N N . LYS A 1 100 ? 2.383 -23.780 -11.016 1.00 47.19 100 LYS A N 1
ATOM 768 C CA . LYS A 1 100 ? 1.303 -22.925 -10.505 1.00 47.19 100 LYS A CA 1
ATOM 769 C C . LYS A 1 100 ? 1.718 -22.331 -9.154 1.00 47.19 100 LYS A C 1
ATOM 771 O O . LYS A 1 100 ? 1.356 -22.860 -8.111 1.00 47.19 100 LYS A O 1
ATOM 776 N N . ASN A 1 101 ? 2.490 -21.249 -9.162 1.00 57.56 101 ASN A N 1
ATOM 777 C CA . ASN A 1 101 ? 2.587 -20.391 -7.986 1.00 57.56 101 ASN A CA 1
ATOM 778 C C . ASN A 1 101 ? 1.349 -19.490 -8.006 1.00 57.56 101 ASN A C 1
ATOM 780 O O . ASN A 1 101 ? 1.242 -18.624 -8.876 1.00 57.56 101 ASN A O 1
ATOM 784 N N . VAL A 1 102 ? 0.408 -19.736 -7.091 1.00 62.91 102 VAL A N 1
ATOM 785 C CA . VAL A 1 102 ? -0.847 -18.971 -6.942 1.00 62.91 102 VAL A CA 1
ATOM 786 C C . VAL A 1 102 ? -0.564 -17.463 -6.886 1.00 62.91 102 VAL A C 1
ATOM 788 O O . VAL A 1 102 ? -1.270 -16.668 -7.506 1.00 62.91 102 VAL A O 1
ATOM 791 N N . ASP A 1 103 ? 0.550 -17.086 -6.260 1.00 67.94 103 ASP A N 1
ATOM 792 C CA . ASP A 1 103 ? 0.991 -15.700 -6.108 1.00 67.94 103 ASP A CA 1
ATOM 793 C C . ASP A 1 103 ? 1.258 -15.003 -7.452 1.00 67.94 103 ASP A C 1
ATOM 795 O O . ASP A 1 103 ? 0.897 -13.844 -7.641 1.00 67.94 103 ASP A O 1
ATOM 799 N N . GLY A 1 104 ? 1.834 -15.709 -8.432 1.00 71.50 104 GLY A N 1
ATOM 800 C CA . GLY A 1 104 ? 2.172 -15.124 -9.735 1.00 71.50 104 GLY A CA 1
ATOM 801 C C . GLY A 1 104 ? 0.944 -14.780 -10.582 1.00 71.50 104 GLY A C 1
ATOM 802 O O . GLY A 1 104 ? 0.967 -13.810 -11.340 1.00 71.50 104 GLY A O 1
ATOM 803 N N . MET A 1 105 ? -0.142 -15.545 -10.433 1.00 77.62 105 MET A N 1
ATOM 804 C CA . MET A 1 105 ? -1.408 -15.286 -11.125 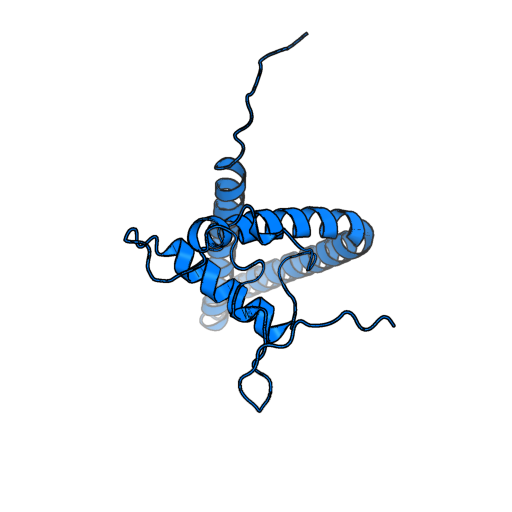1.00 77.62 105 MET A CA 1
ATOM 805 C C . MET A 1 105 ? -2.117 -14.059 -10.546 1.00 77.62 105 MET A C 1
ATOM 807 O O . MET A 1 105 ? -2.609 -13.224 -11.305 1.00 77.62 105 MET A O 1
ATOM 811 N N . LEU A 1 106 ? -2.118 -13.916 -9.216 1.00 81.88 106 LEU A N 1
ATOM 812 C CA . LEU A 1 106 ? -2.698 -12.754 -8.545 1.00 81.88 106 LEU A CA 1
ATOM 813 C C . LEU A 1 106 ? -1.950 -11.469 -8.918 1.00 81.88 106 LEU A C 1
ATOM 815 O O . LEU A 1 106 ? -2.581 -10.470 -9.260 1.00 81.88 106 LEU A O 1
ATOM 819 N N . MET A 1 107 ? -0.612 -11.513 -8.932 1.00 82.81 107 MET A N 1
ATOM 820 C CA . MET A 1 107 ? 0.205 -10.365 -9.340 1.00 82.81 107 MET A CA 1
ATOM 821 C C . MET A 1 107 ? -0.034 -9.983 -10.801 1.00 82.81 107 MET A C 1
ATOM 823 O O . MET A 1 107 ? -0.130 -8.796 -11.109 1.00 82.81 107 MET A O 1
ATOM 827 N N . LYS A 1 108 ? -0.194 -10.967 -11.698 1.00 85.06 108 LYS A N 1
ATOM 828 C CA . LYS A 1 108 ? -0.566 -10.709 -13.094 1.00 85.06 108 LYS A CA 1
ATOM 829 C C . LYS A 1 108 ? -1.918 -10.004 -13.194 1.00 85.06 108 LYS A C 1
ATOM 831 O O . LYS A 1 108 ? -2.012 -8.983 -13.865 1.00 85.06 108 LYS A O 1
ATOM 836 N N . ALA A 1 109 ? -2.947 -10.536 -12.537 1.00 86.94 109 ALA A N 1
ATOM 837 C CA . ALA A 1 109 ? -4.294 -9.977 -12.598 1.00 86.94 109 ALA A CA 1
ATOM 838 C C . ALA A 1 109 ? -4.352 -8.546 -12.037 1.00 86.94 109 ALA A C 1
ATOM 840 O O . ALA A 1 109 ? -4.986 -7.679 -12.637 1.00 86.94 109 ALA A O 1
ATOM 841 N N . ALA A 1 110 ? -3.656 -8.288 -10.925 1.00 89.06 110 ALA A N 1
ATOM 842 C CA . ALA A 1 110 ? -3.569 -6.960 -10.324 1.00 89.06 110 ALA A CA 1
ATOM 843 C C . ALA A 1 110 ? -2.917 -5.946 -11.277 1.00 89.06 110 ALA A C 1
ATOM 845 O O . ALA A 1 110 ? -3.464 -4.867 -11.507 1.00 89.06 110 ALA A O 1
ATOM 846 N N . TRP A 1 111 ? -1.787 -6.315 -11.882 1.00 88.19 111 TRP A N 1
ATOM 847 C CA . TRP A 1 111 ? -1.092 -5.465 -12.846 1.00 88.19 111 TRP A CA 1
ATOM 848 C C . TRP A 1 111 ? -1.882 -5.261 -14.136 1.00 88.19 111 TRP A C 1
ATOM 850 O O . TRP A 1 111 ? -1.971 -4.133 -14.608 1.00 88.19 111 TRP A O 1
ATOM 860 N N . ASP A 1 112 ? -2.503 -6.309 -14.679 1.00 87.75 112 ASP A N 1
ATOM 861 C CA . ASP A 1 112 ? -3.343 -6.195 -15.872 1.00 87.75 112 ASP A CA 1
ATOM 862 C C . ASP A 1 112 ? -4.513 -5.225 -15.621 1.00 87.75 112 ASP A C 1
ATOM 864 O O . ASP A 1 112 ? -4.793 -4.366 -16.457 1.00 87.75 112 ASP A O 1
ATOM 868 N N . LYS A 1 113 ? -5.171 -5.310 -14.453 1.00 87.81 113 LYS A N 1
ATOM 869 C CA . LYS A 1 113 ? -6.234 -4.371 -14.057 1.00 87.81 113 LYS A CA 1
ATOM 870 C C . LYS A 1 113 ? -5.722 -2.941 -13.943 1.00 87.81 113 LYS A C 1
ATOM 872 O O . LYS A 1 113 ? -6.343 -2.045 -14.506 1.00 87.81 113 LYS A O 1
ATOM 877 N N . LEU A 1 114 ? -4.584 -2.737 -13.281 1.00 88.88 114 LEU A N 1
ATOM 878 C CA . LEU A 1 114 ? -3.988 -1.412 -13.120 1.00 88.88 114 LEU A CA 1
ATOM 879 C C . LEU A 1 114 ? -3.632 -0.776 -14.473 1.00 88.88 114 LEU A C 1
ATOM 881 O O . LEU A 1 114 ? -3.983 0.377 -14.718 1.00 88.88 114 LEU A O 1
ATOM 885 N N . MET A 1 115 ? -2.984 -1.537 -15.361 1.00 85.94 115 MET A N 1
ATOM 886 C CA . MET A 1 115 ? -2.597 -1.076 -16.698 1.00 85.94 115 MET A CA 1
ATOM 887 C C . MET A 1 115 ? -3.816 -0.691 -17.538 1.00 85.94 115 MET A C 1
ATOM 889 O O . MET A 1 115 ? -3.804 0.351 -18.188 1.00 85.94 115 MET A O 1
ATOM 893 N N . MET A 1 116 ? -4.887 -1.492 -17.490 1.00 82.31 116 MET A N 1
ATOM 894 C CA . MET A 1 116 ? -6.123 -1.204 -18.222 1.00 82.31 116 MET A CA 1
ATOM 895 C C . MET A 1 116 ? -6.875 0.004 -17.652 1.00 82.31 116 MET A C 1
ATOM 897 O O . MET A 1 116 ? -7.336 0.849 -18.413 1.00 82.31 116 MET A O 1
ATOM 901 N N . GLU A 1 117 ? -6.994 0.109 -16.327 1.00 84.38 117 GLU A N 1
ATOM 902 C CA . GLU A 1 117 ? -7.781 1.162 -15.676 1.00 84.38 117 GLU A CA 1
ATOM 903 C C . GLU A 1 117 ? -7.094 2.530 -15.738 1.00 84.38 117 GLU A C 1
ATOM 905 O O . GLU A 1 117 ? -7.745 3.552 -15.947 1.00 84.38 117 GLU A O 1
ATOM 910 N N . LYS A 1 118 ? -5.768 2.562 -15.563 1.00 82.44 118 LYS A N 1
ATOM 911 C CA . LYS A 1 118 ? -4.978 3.803 -15.590 1.00 82.44 118 LYS A CA 1
ATOM 912 C C . LYS A 1 118 ? -4.351 4.084 -16.955 1.00 82.44 118 LYS A C 1
ATOM 914 O O . LYS A 1 118 ? -3.696 5.109 -17.124 1.00 82.44 118 LYS A O 1
ATOM 919 N N . ALA A 1 119 ? -4.561 3.195 -17.928 1.00 78.06 119 ALA A N 1
ATOM 920 C CA . ALA A 1 119 ? -4.003 3.268 -19.274 1.00 78.06 119 ALA A CA 1
ATOM 921 C C . ALA A 1 119 ? -2.482 3.543 -19.288 1.00 78.06 119 ALA A C 1
ATOM 923 O O . ALA A 1 119 ? -1.982 4.363 -20.066 1.00 78.06 119 ALA A O 1
ATOM 924 N N . CYS A 1 120 ? -1.757 2.869 -18.393 1.00 84.06 120 CYS A N 1
ATOM 925 C CA . CYS A 1 120 ? -0.310 2.971 -18.207 1.00 84.06 120 CYS A CA 1
ATOM 926 C C . CYS A 1 120 ? 0.371 1.610 -18.405 1.00 84.06 120 CYS A C 1
ATOM 928 O O . CYS A 1 120 ? -0.294 0.574 -18.429 1.00 84.06 120 CYS A O 1
ATOM 930 N N . CYS A 1 121 ? 1.700 1.608 -18.551 1.00 85.25 121 CYS A N 1
ATOM 931 C CA . CYS A 1 121 ? 2.450 0.409 -18.916 1.00 85.25 121 CYS A CA 1
ATOM 932 C C . CYS A 1 121 ? 3.687 0.157 -18.063 1.00 85.25 121 CYS A C 1
ATOM 934 O O . CYS A 1 121 ? 4.805 0.420 -18.485 1.00 85.25 121 CYS A O 1
ATOM 936 N N . GLY A 1 122 ? 3.497 -0.417 -16.878 1.00 86.38 122 GLY A N 1
ATOM 937 C CA . GLY A 1 122 ? 4.572 -0.552 -15.893 1.00 86.38 122 GLY A CA 1
ATOM 938 C C . GLY A 1 122 ? 4.639 0.677 -14.988 1.00 86.38 122 GLY A C 1
ATOM 939 O O . GLY A 1 122 ? 3.618 1.324 -14.760 1.00 86.38 122 GLY A O 1
ATOM 940 N N . VAL A 1 123 ? 5.818 0.977 -14.440 1.00 88.75 123 VAL A N 1
ATOM 941 C CA . VAL A 1 123 ? 5.988 2.049 -13.441 1.00 88.75 123 VAL A CA 1
ATOM 942 C C . VAL A 1 123 ? 6.319 3.378 -14.110 1.00 88.75 123 VAL A C 1
ATOM 944 O O . VAL A 1 123 ? 5.666 4.386 -13.846 1.00 88.75 123 VAL A O 1
ATOM 947 N N . ASP A 1 124 ? 7.313 3.380 -14.999 1.00 84.69 124 ASP A N 1
ATOM 948 C CA . ASP A 1 124 ? 7.742 4.567 -15.740 1.00 84.69 124 ASP A CA 1
ATOM 949 C C . ASP A 1 124 ? 7.266 4.556 -17.203 1.00 84.69 124 ASP A C 1
ATOM 951 O O . ASP A 1 124 ? 7.520 5.509 -17.937 1.00 84.69 124 ASP A O 1
ATOM 955 N N . SER A 1 125 ? 6.589 3.490 -17.651 1.00 81.88 125 SER A N 1
ATOM 956 C CA . SER A 1 125 ? 6.238 3.276 -19.066 1.00 81.88 125 SER A CA 1
ATOM 957 C C . SER A 1 125 ? 7.454 3.309 -19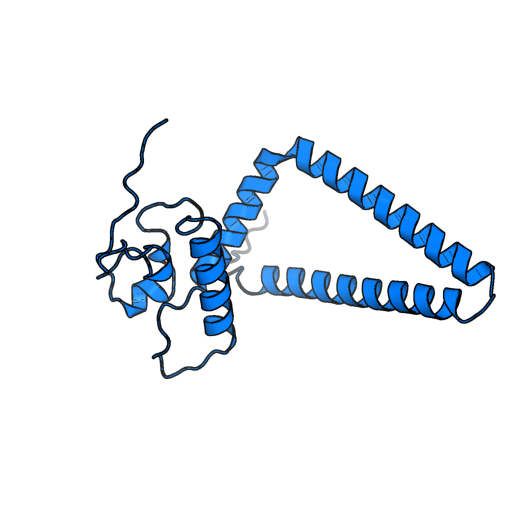.992 1.00 81.88 125 SER A C 1
ATOM 959 O O . SER A 1 125 ? 7.374 3.731 -21.147 1.00 81.88 125 SER A O 1
ATOM 961 N N . LYS A 1 126 ? 8.601 2.845 -19.481 1.00 79.69 126 LYS A N 1
ATOM 962 C CA . LYS A 1 126 ? 9.863 2.814 -20.223 1.00 79.69 126 LYS A CA 1
ATOM 963 C C . LYS A 1 126 ? 10.058 1.470 -20.915 1.00 79.69 126 LYS A C 1
ATOM 965 O O . LYS A 1 126 ? 9.687 0.403 -20.424 1.00 79.69 126 LYS A O 1
ATOM 970 N N . MET A 1 127 ? 10.695 1.523 -22.079 1.00 73.62 127 MET A N 1
ATOM 971 C CA . MET A 1 127 ? 11.128 0.323 -22.788 1.00 73.62 127 MET A CA 1
ATOM 972 C C . MET A 1 127 ? 12.139 -0.448 -21.928 1.00 73.62 127 MET A C 1
ATOM 974 O O . MET A 1 127 ? 13.088 0.137 -21.414 1.00 73.62 127 MET A O 1
ATOM 978 N N . GLY A 1 128 ? 11.930 -1.756 -21.761 1.00 75.81 128 GLY A N 1
ATOM 979 C CA . GLY A 1 128 ? 12.816 -2.623 -20.978 1.00 75.81 128 GLY A CA 1
ATOM 980 C C . GLY A 1 128 ? 12.463 -2.778 -19.493 1.00 75.81 128 GLY A C 1
ATOM 981 O O . GLY A 1 128 ? 13.101 -3.589 -18.828 1.00 75.81 128 GLY A O 1
ATOM 982 N N . GLU A 1 129 ? 11.427 -2.110 -18.966 1.00 81.44 129 GLU A N 1
ATOM 983 C CA . GLU A 1 129 ? 11.011 -2.292 -17.557 1.00 81.44 129 GLU A CA 1
ATOM 984 C C . GLU A 1 129 ? 10.577 -3.731 -17.236 1.00 81.44 129 GLU A C 1
ATOM 986 O O . GLU A 1 129 ? 10.769 -4.219 -16.124 1.00 81.44 129 GLU A O 1
ATOM 991 N N . PHE A 1 130 ? 10.048 -4.444 -18.229 1.00 84.12 130 PHE A N 1
ATOM 992 C CA . PHE A 1 130 ? 9.635 -5.839 -18.091 1.00 84.12 130 PHE A CA 1
ATOM 993 C C . PHE A 1 130 ? 10.786 -6.837 -18.264 1.00 84.12 130 PHE A C 1
ATOM 995 O O . PHE A 1 130 ? 10.562 -8.026 -18.052 1.00 84.12 130 PHE A O 1
ATOM 1002 N N . ASN A 1 131 ? 12.002 -6.398 -18.615 1.00 84.06 131 ASN A N 1
ATOM 1003 C CA . ASN A 1 131 ? 13.144 -7.282 -18.889 1.00 84.06 131 ASN A CA 1
ATOM 1004 C C . ASN A 1 131 ? 13.514 -8.156 -17.677 1.00 84.06 131 ASN A C 1
ATOM 1006 O O . ASN A 1 131 ? 13.879 -9.318 -17.817 1.00 84.06 131 ASN A O 1
ATOM 1010 N N . GLU A 1 132 ? 13.356 -7.603 -16.474 1.00 80.69 132 GLU A N 1
ATOM 1011 C CA . GLU A 1 132 ? 13.607 -8.307 -15.212 1.00 80.69 132 GLU A CA 1
ATOM 1012 C C . GLU A 1 132 ? 12.369 -9.038 -14.663 1.00 80.69 132 GLU A C 1
ATOM 1014 O O . GLU A 1 132 ? 12.435 -9.652 -13.596 1.00 80.69 132 GLU A O 1
ATOM 1019 N N . SER A 1 133 ? 11.226 -8.950 -15.350 1.00 83.00 133 SER A N 1
ATOM 1020 C CA . SER A 1 133 ? 9.996 -9.641 -14.956 1.00 83.00 133 SER A CA 1
ATOM 1021 C C . SER A 1 133 ? 9.953 -11.062 -15.512 1.00 83.00 133 SER A C 1
ATOM 1023 O O . SER A 1 133 ? 10.560 -11.374 -16.542 1.00 83.00 133 SER A O 1
ATOM 1025 N N . GLY A 1 134 ? 9.162 -11.930 -14.876 1.00 80.44 134 GLY A N 1
ATOM 1026 C CA . GLY A 1 134 ? 8.923 -13.284 -15.379 1.00 80.44 134 GLY A CA 1
ATOM 1027 C C . GLY A 1 134 ? 8.424 -13.296 -16.828 1.00 80.44 134 GLY A C 1
ATOM 1028 O O . GLY A 1 134 ? 8.757 -14.204 -17.588 1.00 80.44 134 GLY A O 1
ATOM 1029 N N . TRP A 1 135 ? 7.693 -12.256 -17.245 1.00 81.06 135 TRP A N 1
ATOM 1030 C CA . TRP A 1 135 ? 7.172 -12.118 -18.602 1.00 81.06 135 TRP A CA 1
ATOM 1031 C C . TRP A 1 135 ? 8.255 -12.111 -19.690 1.00 81.06 135 TRP A C 1
ATOM 1033 O O . TRP A 1 135 ? 8.110 -12.858 -20.658 1.00 81.06 135 TRP A O 1
ATOM 1043 N N . PHE A 1 136 ? 9.361 -11.377 -19.525 1.00 80.94 136 PHE A N 1
ATOM 1044 C CA . PHE A 1 136 ? 10.419 -11.315 -20.547 1.00 80.94 136 PHE A CA 1
ATOM 1045 C C . PHE A 1 136 ? 11.104 -12.670 -20.763 1.00 80.94 136 PHE A C 1
ATOM 1047 O O . PHE A 1 136 ? 11.369 -13.076 -21.900 1.00 80.94 136 PHE A O 1
ATOM 1054 N N . HIS A 1 137 ? 11.326 -13.413 -19.674 1.00 79.44 137 HIS A N 1
ATOM 1055 C CA . HIS A 1 137 ? 11.877 -14.766 -19.731 1.00 79.44 137 HIS A CA 1
ATOM 1056 C C . HIS A 1 137 ? 10.958 -15.746 -20.478 1.00 79.44 137 HIS A C 1
ATOM 1058 O O . HIS A 1 137 ? 11.446 -16.646 -21.161 1.00 79.44 137 HIS A O 1
ATOM 1064 N N . LEU A 1 138 ? 9.637 -15.564 -20.396 1.00 75.25 138 LEU A N 1
ATOM 1065 C CA . LEU A 1 138 ? 8.652 -16.433 -21.055 1.00 75.25 138 LEU A CA 1
ATOM 1066 C C . LEU A 1 138 ? 8.516 -16.141 -22.544 1.00 75.25 138 LEU A C 1
ATOM 1068 O O . LEU A 1 138 ? 8.445 -17.066 -23.351 1.00 75.25 138 LEU A O 1
ATOM 1072 N N . THR A 1 139 ? 8.511 -14.866 -22.922 1.00 74.69 139 THR A N 1
ATOM 1073 C CA . THR A 1 139 ? 8.425 -14.447 -24.326 1.00 74.69 139 THR A CA 1
ATOM 1074 C C . THR A 1 139 ? 9.772 -14.484 -25.044 1.00 74.69 139 THR A C 1
ATOM 1076 O O . THR A 1 139 ? 9.814 -14.210 -26.244 1.00 74.69 139 THR A O 1
ATOM 1079 N N . LYS A 1 140 ? 10.867 -14.848 -24.354 1.00 77.06 140 LYS A N 1
ATOM 1080 C CA . LYS A 1 140 ? 12.246 -14.819 -24.879 1.00 77.06 140 LYS A CA 1
ATOM 1081 C C . LYS A 1 140 ? 12.600 -13.450 -25.479 1.00 77.06 140 LYS A C 1
ATOM 1083 O O . LYS A 1 140 ? 13.231 -13.383 -26.530 1.00 77.06 140 LYS A O 1
ATOM 1088 N N . GLY A 1 141 ? 12.098 -12.376 -24.868 1.00 70.88 141 GLY A N 1
ATOM 1089 C CA . GLY A 1 141 ? 12.276 -11.003 -25.346 1.00 70.88 141 GLY A CA 1
ATOM 1090 C C . GLY A 1 141 ? 11.624 -10.670 -26.694 1.00 70.88 141 GLY A C 1
ATOM 1091 O O . GLY A 1 141 ? 11.929 -9.631 -27.268 1.00 70.88 141 GLY A O 1
ATOM 1092 N N . ARG A 1 142 ? 10.728 -11.518 -27.223 1.00 70.12 142 ARG A N 1
ATOM 1093 C CA . ARG A 1 142 ? 10.039 -11.251 -28.505 1.00 70.12 142 ARG A CA 1
ATOM 1094 C C . ARG A 1 142 ? 9.043 -10.104 -28.431 1.00 70.12 142 ARG A C 1
ATOM 1096 O O . ARG A 1 142 ? 8.789 -9.437 -29.426 1.00 70.12 142 ARG A O 1
ATOM 1103 N N . TYR A 1 143 ? 8.456 -9.917 -27.262 1.00 72.06 143 TYR A N 1
ATOM 1104 C CA . TYR A 1 143 ? 7.549 -8.824 -26.980 1.00 72.06 143 TYR A CA 1
ATOM 1105 C C . TYR A 1 143 ? 8.223 -7.972 -25.905 1.00 72.06 143 TYR A C 1
ATOM 1107 O O . TYR A 1 143 ? 8.877 -8.526 -25.022 1.00 72.06 143 TYR A O 1
ATOM 1115 N N . MET A 1 144 ? 8.037 -6.648 -25.946 1.00 71.56 144 MET A N 1
ATOM 1116 C CA . MET A 1 144 ? 8.535 -5.732 -24.904 1.00 71.56 144 MET A CA 1
ATOM 1117 C C . MET A 1 144 ? 7.471 -5.355 -23.851 1.00 71.56 144 MET A C 1
ATOM 1119 O O . MET A 1 144 ? 7.825 -5.088 -22.707 1.00 71.56 144 MET A O 1
ATOM 1123 N N . PHE A 1 145 ? 6.181 -5.393 -24.210 1.00 78.38 145 PHE A N 1
ATOM 1124 C CA . PHE A 1 145 ? 5.059 -5.142 -23.298 1.00 78.38 145 PHE A CA 1
ATOM 1125 C C . PHE A 1 145 ? 4.026 -6.281 -23.287 1.00 78.38 145 PHE A C 1
ATOM 1127 O O . PHE A 1 145 ? 3.796 -6.898 -24.334 1.00 78.38 145 PHE A O 1
ATOM 1134 N N . PRO A 1 146 ? 3.376 -6.550 -22.135 1.00 80.06 146 PRO A N 1
ATOM 1135 C CA . PRO A 1 146 ? 2.307 -7.538 -22.035 1.00 80.06 146 PRO A CA 1
ATOM 1136 C C . PRO A 1 146 ? 1.048 -7.129 -22.819 1.00 80.06 146 PRO A C 1
ATOM 1138 O O . PRO A 1 146 ? 0.851 -5.954 -23.116 1.00 80.06 146 PRO A O 1
ATOM 1141 N N . PRO A 1 147 ? 0.140 -8.071 -23.127 1.00 76.38 147 PRO A N 1
ATOM 1142 C CA . PRO A 1 147 ? -1.079 -7.769 -23.883 1.00 76.38 147 PRO A CA 1
ATOM 1143 C C . PRO A 1 147 ? -2.018 -6.786 -23.164 1.00 76.38 147 PRO A C 1
ATOM 1145 O O . PRO A 1 147 ? -2.666 -5.989 -23.830 1.00 76.38 147 PRO A O 1
ATOM 1148 N N . ALA A 1 148 ? -2.044 -6.773 -21.824 1.00 76.38 148 ALA A N 1
ATOM 1149 C CA . ALA A 1 148 ? -2.854 -5.832 -21.037 1.00 76.38 148 ALA A CA 1
ATOM 1150 C C . ALA A 1 148 ? -2.441 -4.358 -21.217 1.00 76.38 148 ALA A C 1
ATOM 1152 O O . ALA A 1 148 ? -3.216 -3.452 -20.934 1.00 76.38 148 ALA A O 1
ATOM 1153 N N . CYS A 1 149 ? -1.229 -4.129 -21.722 1.00 77.62 149 CYS A N 1
ATOM 1154 C CA . CYS A 1 149 ? -0.686 -2.812 -22.023 1.00 77.62 149 CYS A CA 1
ATOM 1155 C C . CYS A 1 149 ? -1.200 -2.210 -23.341 1.00 77.62 149 CYS A C 1
ATOM 1157 O O . CYS A 1 149 ? -0.946 -1.042 -23.629 1.00 77.62 149 CYS A O 1
ATOM 1159 N N . CYS A 1 150 ? -1.884 -2.999 -24.173 1.00 68.69 150 CYS A N 1
ATOM 1160 C CA . CYS A 1 150 ? -2.397 -2.561 -25.464 1.00 68.69 150 CYS A CA 1
ATOM 1161 C C . CYS A 1 150 ? -3.926 -2.688 -25.483 1.00 68.69 150 CYS A C 1
ATOM 1163 O O . CYS A 1 150 ? -4.424 -3.816 -25.495 1.00 68.69 150 CYS A O 1
ATOM 1165 N N . PRO A 1 151 ? -4.698 -1.587 -25.543 1.00 52.72 151 PRO A N 1
ATOM 1166 C CA . PRO A 1 151 ? -6.104 -1.707 -25.896 1.00 52.72 151 PRO A CA 1
ATOM 1167 C C . PRO A 1 151 ? -6.208 -2.211 -27.349 1.00 52.72 151 PRO A C 1
ATOM 1169 O O . PRO A 1 151 ? -5.467 -1.728 -28.215 1.00 52.72 151 PRO A O 1
ATOM 1172 N N . PRO A 1 152 ? -7.090 -3.179 -27.654 1.00 49.25 152 PRO A N 1
ATOM 1173 C CA . PRO A 1 152 ? -7.469 -3.432 -29.035 1.00 49.25 152 PRO A CA 1
ATOM 1174 C C . PRO A 1 152 ? -8.185 -2.182 -29.565 1.00 49.25 152 PRO A C 1
ATOM 1176 O O . PRO A 1 152 ? -9.098 -1.668 -28.922 1.00 49.25 152 PRO A O 1
ATOM 1179 N N . ASP A 1 153 ? -7.773 -1.676 -30.729 1.00 47.69 153 ASP A N 1
ATOM 1180 C CA . ASP A 1 153 ? -8.593 -0.721 -31.482 1.00 47.69 153 ASP A CA 1
ATOM 1181 C C . ASP A 1 153 ? -9.963 -1.364 -31.798 1.00 47.69 153 ASP A C 1
ATOM 1183 O O . ASP A 1 153 ? -10.075 -2.594 -31.772 1.00 47.69 153 ASP A O 1
ATOM 1187 N N . GLY A 1 154 ? -10.993 -0.583 -32.153 1.00 54.19 154 GLY A N 1
ATOM 1188 C CA . GLY A 1 154 ? -12.320 -1.109 -32.540 1.00 54.19 154 GLY A CA 1
ATOM 1189 C C . GLY A 1 154 ? -12.290 -2.164 -33.664 1.00 54.19 154 GLY A C 1
ATOM 1190 O O . GLY A 1 154 ? -13.270 -2.866 -33.887 1.00 54.19 154 GLY A O 1
ATOM 1191 N N . ASN A 1 155 ? -11.134 -2.316 -34.319 1.00 48.41 155 ASN A N 1
ATOM 1192 C CA . ASN A 1 155 ? -10.835 -3.256 -35.394 1.00 48.41 155 ASN A CA 1
ATOM 1193 C C . ASN A 1 155 ? -9.929 -4.442 -34.973 1.00 48.41 155 ASN A C 1
ATOM 1195 O O . ASN A 1 155 ? -9.431 -5.174 -35.828 1.00 48.41 155 ASN A O 1
ATOM 1199 N N . GLY A 1 156 ? -9.638 -4.622 -33.677 1.00 47.81 156 GLY A N 1
ATOM 1200 C CA . GLY A 1 156 ? -8.852 -5.755 -33.163 1.00 47.81 156 GLY A CA 1
ATOM 1201 C C . GLY A 1 156 ? -7.353 -5.733 -33.505 1.00 47.81 156 GLY A C 1
ATOM 1202 O O . GLY A 1 156 ? -6.695 -6.774 -33.460 1.00 47.81 156 GLY A O 1
ATOM 1203 N N . LYS A 1 157 ? -6.784 -4.569 -33.854 1.00 41.44 157 LYS A N 1
ATOM 1204 C CA . LYS A 1 157 ? -5.339 -4.382 -34.093 1.00 41.44 157 LYS A CA 1
ATOM 1205 C C . LYS A 1 157 ? -4.694 -3.601 -32.941 1.00 41.44 157 LYS A C 1
ATOM 1207 O O . LYS A 1 157 ? -5.269 -2.645 -32.428 1.00 41.44 157 LYS A O 1
ATOM 1212 N N . LEU A 1 158 ? -3.498 -4.035 -32.536 1.00 51.38 158 LEU A N 1
ATOM 1213 C CA . LEU A 1 158 ? -2.721 -3.469 -31.427 1.00 51.38 158 LEU A CA 1
ATOM 1214 C C . LEU A 1 158 ? -2.088 -2.137 -31.854 1.00 51.38 158 LEU A C 1
ATOM 1216 O O . LEU A 1 158 ? -1.290 -2.118 -32.792 1.00 51.38 158 LEU A O 1
ATOM 1220 N N . LYS A 1 159 ? -2.405 -1.037 -31.161 1.00 50.00 159 LYS A N 1
ATOM 1221 C CA . LYS A 1 159 ? -1.757 0.266 -31.369 1.00 50.00 159 LYS A CA 1
ATOM 1222 C C . LYS A 1 159 ? -0.846 0.573 -30.174 1.00 50.00 159 LYS A C 1
ATOM 1224 O O . LYS A 1 159 ? -1.356 0.683 -29.060 1.00 50.00 159 LYS A O 1
ATOM 1229 N N . PRO A 1 160 ? 0.481 0.718 -30.353 1.00 52.44 160 PRO A N 1
ATOM 1230 C CA . PRO A 1 160 ? 1.313 1.271 -29.295 1.00 52.44 160 PRO A CA 1
ATOM 1231 C C . PRO A 1 160 ? 0.856 2.706 -29.025 1.00 52.44 160 PRO A C 1
ATOM 1233 O O . PRO A 1 160 ? 0.584 3.464 -29.959 1.00 52.44 160 PRO A O 1
ATOM 1236 N N . ARG A 1 161 ? 0.751 3.074 -27.744 1.00 51.41 161 ARG A N 1
ATOM 1237 C CA . ARG A 1 161 ? 0.435 4.436 -27.307 1.00 51.41 161 ARG A CA 1
ATOM 1238 C C . ARG A 1 161 ? 1.626 5.322 -27.675 1.00 51.41 161 ARG A C 1
ATOM 1240 O O . ARG A 1 161 ? 2.555 5.491 -26.894 1.00 51.41 161 ARG A O 1
ATOM 1247 N N . THR A 1 162 ? 1.656 5.806 -28.913 1.00 50.12 162 THR A N 1
ATOM 1248 C CA . THR A 1 162 ? 2.577 6.860 -29.325 1.00 50.12 162 THR A CA 1
ATOM 1249 C C . THR A 1 162 ? 2.334 8.044 -28.404 1.00 50.12 162 THR A 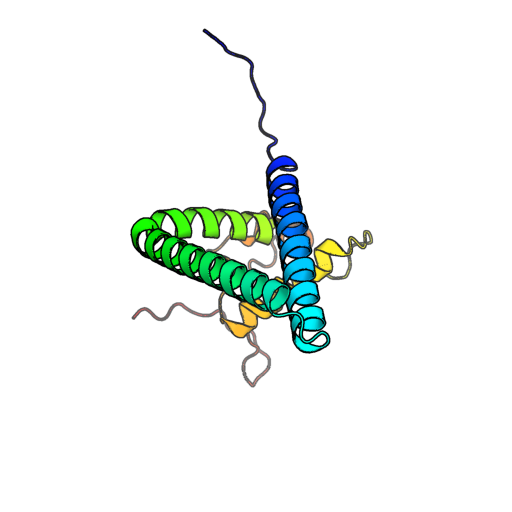C 1
ATOM 1251 O O . THR A 1 162 ? 1.233 8.594 -28.382 1.00 50.12 162 THR A O 1
ATOM 1254 N N . LEU A 1 163 ? 3.360 8.346 -27.610 1.00 49.59 163 LEU A N 1
ATOM 1255 C CA . LEU A 1 163 ? 3.581 9.574 -26.864 1.00 49.59 163 LEU A CA 1
ATOM 1256 C C . LEU A 1 163 ? 2.990 10.759 -27.647 1.00 49.59 163 LEU A C 1
ATOM 1258 O O . LEU A 1 163 ? 3.538 11.125 -28.684 1.00 49.59 163 LEU A O 1
ATOM 1262 N N . ASN A 1 164 ? 1.861 11.316 -27.200 1.00 34.53 164 ASN A N 1
ATOM 1263 C CA . ASN A 1 164 ? 1.485 12.655 -27.638 1.00 34.53 164 ASN A CA 1
ATOM 1264 C C . ASN A 1 164 ? 2.130 13.624 -26.639 1.00 34.53 164 ASN A C 1
ATOM 1266 O O . ASN A 1 164 ? 1.778 13.551 -25.457 1.00 34.53 164 ASN A O 1
ATOM 1270 N N . PRO A 1 165 ? 3.107 14.443 -27.061 1.00 47.91 165 PRO A N 1
ATOM 1271 C CA . PRO A 1 165 ? 3.643 15.499 -26.222 1.00 47.91 165 PRO A CA 1
ATOM 1272 C C . PRO A 1 165 ? 2.549 16.558 -26.053 1.00 47.91 165 PRO A C 1
ATOM 1274 O O . PRO A 1 165 ? 2.026 17.075 -27.039 1.00 47.91 165 PRO A O 1
ATOM 1277 N N . ALA A 1 166 ? 2.183 16.837 -24.807 1.00 34.91 166 ALA A N 1
ATOM 1278 C CA . ALA A 1 166 ? 1.620 18.128 -24.440 1.00 34.91 166 ALA A CA 1
ATOM 1279 C C . ALA A 1 166 ? 2.762 18.976 -23.878 1.00 34.91 166 ALA A C 1
ATOM 1281 O O . ALA A 1 166 ? 3.575 18.397 -23.118 1.00 34.91 166 ALA A O 1
#

InterPro domains:
  IPR018499 Tetraspanin/Peripherin [PF00335] (11-156)
  IPR018499 Tetraspanin/Peripherin [PTHR19282] (18-150)

Foldseek 3Di:
DDDDDDDDDPPPPVVVVVVVVCVVVVVVVVVLVVLVVCVVVDVPVVSVVVSVVVVVVVVVVVVVVVVVCVVPVVVVLVVVLVVQLSLLQLAAQDPDPPDPPVVNVVSVVVVLVVCQVVLAFGRPNDFCSCVNHNNCVVCVVPDRGHPSNFDQDPVRDTDHPPDDDD

Organism: Ancylostoma caninum (NCBI:txid29170)

Sequence (166 aa):
MMHITTSKATKPTAVRQIGYLLLVGGLLVIFVAFLGCCGAAKEWRPLLCCYATCLMVILATEIAAAIYAAMHSHMFENDFREILRASLRLYNGTENTRKKNVDGMLMKAAWDKLMMEKACCGVDSKMGEFNESGWFHLTKGRYMFPPACCPPDGNGKLKPRTLNPA

pLDDT: mean 76.81, std 16.59, range [34.53, 97.31]